Protein AF-A0A2H3KW88-F1 (afdb_monomer_lite)

Secondary structure (DSSP, 8-state):
--TT------SHHHHHHHH-S-SEEEEEEETTEEEEEEEEGGGTEEEEE-TTS-EEEEEEESS-GGGT--B-HHHHH-GGGT-TT--SSPP-SEEEETTEEEEGGG--SB-HHHHHHHTT--STTSBSPTT-TT--EEEEETTEEEEEEEEESTT--S--B-SS--SS-EEEEEEEEE-

Foldseek 3Di:
DDPDPDDDDFAPVVVCVVVNAFPDWDWDDDVVFTWIWGHNQAQFWIWIAGPVRTTFKIKAFAAAQLQADQDDPVCVVPVVVSPVRGRRHHHQAWDADRNFIDGSVPDDQQCLLVVCVRRVVAAPVWPNHSPDQQAWTWDDDPQKIKIFGWGWPVPDDDDGDRSDDDDTGTHRRMIMIGD

Sequence (179 aa):
MKEGEYETYGTIEEIVKKYGKFDEYTEDKQPLDVRTHYIWDKLGIEVYITPKKEINSFTLNMLHYSKIEQVTQKRLEDPGLVYDNTPTGEYKGLFTYNGHTVDFGKMDYDNWFKTIEGLKITGGSFDPPGDSKEWSRLIYEKNLTVEMQRYSNELRSEKGYTVEELGVVNTVKMIQISN

Organism: NCBI:txid55197

pLDDT: mean 77.43, std 14.82, range [33.06, 96.25]

Structure (mmCIF, N/CA/C/O backbone):
data_AF-A0A2H3KW88-F1
#
_entry.id   AF-A0A2H3KW88-F1
#
loop_
_atom_site.group_PDB
_atom_site.id
_atom_site.type_symbol
_atom_site.label_atom_id
_atom_site.label_alt_id
_atom_site.label_comp_id
_atom_site.label_asym_id
_atom_site.label_entity_id
_atom_site.label_seq_id
_atom_site.pdbx_PDB_ins_code
_atom_site.Cartn_x
_atom_site.Cartn_y
_atom_site.Cartn_z
_atom_site.occupancy
_atom_site.B_iso_or_equiv
_atom_site.auth_seq_id
_atom_site.auth_comp_id
_atom_site.auth_asym_id
_atom_site.auth_atom_id
_atom_site.pdbx_PDB_model_num
ATOM 1 N N . MET A 1 1 ? -21.556 -17.989 -9.498 1.00 41.44 1 MET A N 1
ATOM 2 C CA . MET A 1 1 ? -21.207 -16.845 -8.630 1.00 41.44 1 MET A CA 1
ATOM 3 C C . MET A 1 1 ? -21.498 -15.582 -9.423 1.00 41.44 1 MET A C 1
ATOM 5 O O . MET A 1 1 ? -21.175 -15.577 -10.603 1.00 41.44 1 MET A O 1
ATOM 9 N N . LYS A 1 2 ? -22.208 -14.604 -8.848 1.00 33.44 2 LYS A N 1
ATOM 10 C CA . LYS A 1 2 ? -22.462 -13.305 -9.497 1.00 33.44 2 LYS A CA 1
ATOM 11 C C . LYS A 1 2 ? -21.220 -12.421 -9.338 1.00 33.44 2 LYS A C 1
ATOM 13 O O . LYS A 1 2 ? -20.527 -12.545 -8.334 1.00 33.44 2 LYS A O 1
ATOM 18 N N . GLU A 1 3 ? -20.937 -11.584 -10.331 1.00 33.06 3 GLU A N 1
ATOM 19 C CA . GLU A 1 3 ? -19.887 -10.562 -10.268 1.00 33.06 3 GLU A CA 1
ATOM 20 C C . GLU A 1 3 ? -20.070 -9.649 -9.043 1.00 33.06 3 GLU A C 1
ATOM 22 O O . GLU A 1 3 ? -21.164 -9.133 -8.817 1.00 33.06 3 GLU A O 1
ATOM 27 N N . GLY A 1 4 ? -18.982 -9.426 -8.297 1.00 41.31 4 GLY A N 1
ATOM 28 C CA . GLY A 1 4 ? -18.783 -8.194 -7.526 1.00 41.31 4 GLY A CA 1
ATOM 29 C C . GLY A 1 4 ? -19.238 -8.142 -6.064 1.00 41.31 4 GLY A C 1
ATOM 30 O O . GLY A 1 4 ? -19.465 -7.038 -5.576 1.00 41.31 4 GLY A O 1
ATOM 31 N N . GLU A 1 5 ? -19.352 -9.254 -5.331 1.00 36.50 5 GLU A N 1
ATOM 32 C CA . GLU A 1 5 ? -19.382 -9.164 -3.858 1.00 36.50 5 GLU A CA 1
ATOM 33 C C . GLU A 1 5 ? -17.958 -8.900 -3.343 1.00 36.50 5 GLU A C 1
ATOM 35 O O . GLU A 1 5 ? -17.150 -9.814 -3.188 1.00 36.50 5 GLU A O 1
ATOM 40 N N . TYR A 1 6 ? -17.629 -7.624 -3.145 1.00 48.22 6 TYR A N 1
ATOM 41 C CA . TYR A 1 6 ? -16.398 -7.208 -2.477 1.00 48.22 6 TYR A CA 1
ATOM 42 C C . TYR A 1 6 ? -16.593 -7.314 -0.962 1.00 48.22 6 TYR A C 1
ATOM 44 O O . TYR A 1 6 ? -17.571 -6.791 -0.428 1.00 48.22 6 TYR A O 1
ATOM 52 N N . GLU A 1 7 ? -15.668 -7.970 -0.259 1.00 52.91 7 GLU A N 1
ATOM 53 C CA . GLU A 1 7 ? -15.644 -7.928 1.206 1.00 52.91 7 GLU A CA 1
ATOM 54 C C . GLU A 1 7 ? -15.225 -6.522 1.651 1.00 52.91 7 GLU A C 1
ATOM 56 O O . GLU A 1 7 ? -14.058 -6.147 1.553 1.00 52.91 7 GLU A O 1
ATOM 61 N N . THR A 1 8 ? -16.186 -5.732 2.118 1.00 53.25 8 THR A N 1
ATOM 62 C CA . THR A 1 8 ? -15.935 -4.446 2.770 1.00 53.25 8 THR A CA 1
ATOM 63 C C . THR A 1 8 ? -15.749 -4.672 4.266 1.00 53.25 8 THR A C 1
ATOM 65 O O . THR A 1 8 ? -16.628 -5.264 4.891 1.00 53.25 8 THR A O 1
ATOM 68 N N . TYR A 1 9 ? -14.648 -4.182 4.840 1.00 64.94 9 TYR A N 1
ATOM 69 C CA . TYR A 1 9 ? -14.456 -4.151 6.294 1.00 64.94 9 TYR A CA 1
ATOM 70 C C . TYR A 1 9 ? -14.921 -2.808 6.839 1.00 64.94 9 TYR A C 1
ATOM 72 O O . TYR A 1 9 ? -14.432 -1.764 6.413 1.00 64.94 9 TYR A O 1
ATOM 80 N N . GLY A 1 10 ? -15.866 -2.841 7.770 1.00 69.25 10 GLY A N 1
ATOM 81 C CA . GLY A 1 10 ? -16.353 -1.668 8.486 1.00 69.25 10 GLY A CA 1
ATOM 82 C C . GLY A 1 10 ? -15.676 -1.468 9.840 1.00 69.25 10 GLY A C 1
ATOM 83 O O . GLY A 1 10 ? -15.665 -0.345 10.343 1.00 69.25 10 GLY A O 1
ATOM 84 N N . THR A 1 11 ? -15.107 -2.523 10.439 1.00 79.69 11 THR A N 1
ATOM 85 C CA . THR A 1 11 ? -14.523 -2.452 11.790 1.00 79.69 11 THR A CA 1
ATOM 86 C C . THR A 1 11 ? -13.221 -3.243 11.942 1.00 79.69 11 THR A C 1
ATOM 88 O O . THR A 1 11 ? -12.906 -4.143 11.160 1.00 79.69 11 THR A O 1
ATOM 91 N N . ILE A 1 12 ? -12.455 -2.932 12.994 1.00 81.19 12 ILE A N 1
ATOM 92 C CA . ILE A 1 12 ? -11.200 -3.629 13.314 1.00 81.19 12 ILE A CA 1
ATOM 93 C C . ILE A 1 12 ? -11.417 -5.101 13.671 1.00 81.19 12 ILE A C 1
ATOM 95 O O . ILE A 1 12 ? -10.575 -5.942 13.365 1.00 81.19 12 ILE A O 1
ATOM 99 N N . GLU A 1 13 ? -12.551 -5.443 14.284 1.00 82.62 13 GLU A N 1
ATOM 100 C CA . GLU A 1 13 ? -12.883 -6.818 14.655 1.00 82.62 13 GLU A CA 1
ATOM 101 C C . GLU A 1 13 ? -13.000 -7.723 13.423 1.00 82.62 13 GLU A C 1
ATOM 103 O O . GLU A 1 13 ? -12.576 -8.881 13.461 1.00 82.62 13 GLU A O 1
ATOM 108 N N . GLU A 1 14 ? -13.531 -7.201 12.316 1.00 81.56 14 GLU A N 1
ATOM 109 C CA . GLU A 1 14 ? -13.634 -7.937 11.054 1.00 81.56 14 GLU A CA 1
ATOM 110 C C . GLU A 1 14 ? -12.251 -8.183 10.435 1.00 81.56 14 GLU A C 1
ATOM 112 O O . GLU A 1 14 ? -11.970 -9.288 9.961 1.00 81.56 14 GLU A O 1
ATOM 117 N N . ILE A 1 15 ? -11.356 -7.194 10.521 1.00 79.31 15 ILE A N 1
ATOM 118 C CA . ILE A 1 15 ? -9.967 -7.306 10.056 1.00 79.31 15 ILE A CA 1
ATOM 119 C C . ILE A 1 15 ? -9.199 -8.323 10.908 1.00 79.31 15 ILE A C 1
ATOM 121 O O . ILE A 1 15 ? -8.563 -9.221 10.359 1.00 79.31 15 ILE A O 1
ATOM 125 N N . VAL A 1 16 ? -9.319 -8.261 12.239 1.00 82.06 16 VAL A N 1
ATOM 126 C CA . VAL A 1 16 ? -8.691 -9.226 13.160 1.00 82.06 16 VAL A CA 1
ATOM 127 C C . VAL A 1 16 ? -9.206 -10.645 12.920 1.00 82.06 16 VAL A C 1
ATOM 129 O O . VAL A 1 16 ? -8.440 -11.607 12.986 1.00 82.06 16 VAL A O 1
ATOM 132 N N . LYS A 1 17 ? -10.493 -10.809 12.600 1.00 83.06 17 LYS A N 1
ATOM 133 C CA . LYS A 1 17 ? -11.057 -12.117 12.247 1.00 83.06 17 LYS A CA 1
ATOM 134 C C . LYS A 1 17 ? -10.429 -12.690 10.970 1.00 83.06 17 LYS A C 1
ATOM 136 O O . LYS A 1 17 ? -10.253 -13.904 10.893 1.00 83.06 17 LYS A O 1
ATOM 141 N N . LYS A 1 18 ? -10.103 -11.845 9.985 1.00 82.06 18 LYS A N 1
ATOM 142 C CA . LYS A 1 18 ? -9.512 -12.264 8.705 1.00 82.06 18 LYS A CA 1
ATOM 143 C C . LYS A 1 18 ? -8.003 -12.489 8.780 1.00 82.06 18 LYS A C 1
ATOM 145 O O . LYS A 1 18 ? -7.524 -13.516 8.308 1.00 82.06 18 LYS A O 1
ATOM 150 N N . TYR A 1 19 ? -7.265 -11.538 9.345 1.00 80.19 19 TYR A N 1
ATOM 151 C CA . TYR A 1 19 ? -5.798 -11.518 9.325 1.00 80.19 19 TYR A CA 1
ATOM 152 C C . TYR A 1 19 ? -5.158 -12.002 10.631 1.00 80.19 19 TYR A C 1
ATOM 154 O O . TYR A 1 19 ? -3.941 -12.138 10.712 1.00 80.19 19 TYR A O 1
ATOM 162 N N . GLY A 1 20 ? -5.964 -12.310 11.648 1.00 83.12 20 GLY A N 1
ATOM 163 C CA . GLY A 1 20 ? -5.481 -12.647 12.982 1.00 83.12 20 GLY A CA 1
ATOM 164 C C . GLY A 1 20 ? -5.166 -11.401 13.809 1.00 83.12 20 GLY A C 1
ATOM 165 O O . GLY A 1 20 ? -5.490 -10.275 13.434 1.00 83.12 20 GLY A O 1
ATOM 166 N N . LYS A 1 21 ? -4.541 -11.598 14.973 1.00 84.12 21 LYS A N 1
ATOM 167 C CA . LYS A 1 21 ? -4.130 -10.482 15.837 1.00 84.12 21 LYS A CA 1
ATOM 168 C C . LYS A 1 21 ? -3.010 -9.678 15.169 1.00 84.12 21 LYS A C 1
ATOM 170 O O . LYS A 1 21 ? -2.132 -10.275 14.558 1.00 84.12 21 LYS A O 1
ATOM 175 N N . PHE A 1 22 ? -3.077 -8.357 15.305 1.00 83.31 22 PHE A N 1
ATOM 176 C CA . PHE A 1 22 ? -2.028 -7.429 14.882 1.00 83.31 22 PHE A CA 1
ATOM 177 C C . PHE A 1 22 ? -0.756 -7.623 15.724 1.00 83.31 22 PHE A C 1
ATOM 179 O O . PHE A 1 22 ? -0.831 -8.090 16.866 1.00 83.31 22 PHE A O 1
ATOM 186 N 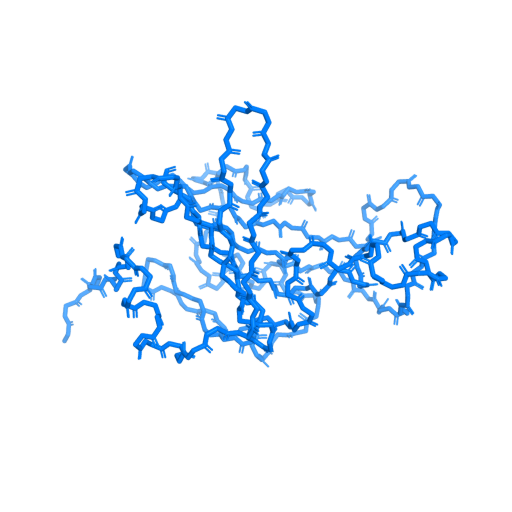N . ASP A 1 23 ? 0.393 -7.276 15.149 1.00 82.75 23 ASP A N 1
ATOM 187 C CA . ASP A 1 23 ? 1.712 -7.392 15.779 1.00 82.75 23 ASP A CA 1
ATOM 188 C C . ASP A 1 23 ? 2.024 -6.163 16.648 1.00 82.75 23 ASP A C 1
ATOM 190 O O . ASP A 1 23 ? 2.595 -6.298 17.731 1.00 82.75 23 ASP A O 1
ATOM 194 N N . GLU A 1 24 ? 1.595 -4.978 16.203 1.00 81.31 24 GLU A N 1
ATOM 195 C CA . GLU A 1 24 ? 1.856 -3.705 16.874 1.00 81.31 24 GLU A CA 1
ATOM 196 C C . GLU A 1 24 ? 0.617 -2.795 16.901 1.00 81.31 24 GLU A C 1
ATOM 198 O O . GLU A 1 24 ? -0.271 -2.864 16.043 1.00 81.31 24 GLU A O 1
ATOM 203 N N . TYR A 1 25 ? 0.561 -1.965 17.944 1.00 81.56 25 TYR A N 1
ATOM 204 C CA . TYR A 1 25 ? -0.459 -0.955 18.184 1.00 81.56 25 TYR A CA 1
ATOM 205 C C . TYR A 1 25 ? 0.208 0.360 18.569 1.00 81.56 25 TYR A C 1
ATOM 207 O O . TYR A 1 25 ? 0.919 0.404 19.579 1.00 81.56 25 TYR A O 1
ATOM 215 N N . THR A 1 26 ? -0.106 1.423 17.832 1.00 78.62 26 THR A N 1
ATOM 216 C CA . THR A 1 26 ? 0.425 2.760 18.112 1.00 78.62 26 THR A CA 1
ATOM 217 C C . THR A 1 26 ? -0.694 3.787 18.208 1.00 78.62 26 THR A C 1
ATOM 219 O O . THR A 1 26 ? -1.616 3.819 17.391 1.00 78.62 26 THR A O 1
ATOM 222 N N . GLU A 1 27 ? -0.608 4.645 19.225 1.00 78.00 27 GLU A N 1
ATOM 223 C CA . GLU A 1 27 ? -1.422 5.853 19.354 1.00 78.00 27 GLU A CA 1
ATOM 224 C C . GLU A 1 27 ? -0.535 7.081 19.168 1.00 78.00 27 GLU A C 1
ATOM 226 O O . GLU A 1 27 ? 0.277 7.396 20.041 1.00 78.00 27 GLU A O 1
ATOM 231 N N . ASP A 1 28 ? -0.735 7.808 18.073 1.00 71.81 28 ASP A N 1
ATOM 232 C CA . ASP A 1 28 ? -0.128 9.119 17.879 1.00 71.81 28 ASP A CA 1
ATOM 233 C C . ASP A 1 28 ? -1.094 10.206 18.367 1.00 71.81 28 ASP A C 1
ATOM 235 O O . ASP A 1 28 ? -2.186 10.409 17.825 1.00 71.81 28 ASP A O 1
ATOM 239 N N . LYS A 1 29 ? -0.702 10.892 19.444 1.00 72.88 29 LYS A N 1
ATOM 240 C CA . LYS A 1 29 ? -1.475 11.983 20.041 1.00 72.88 29 LYS A CA 1
ATOM 241 C C . LYS A 1 29 ? -1.003 13.301 19.453 1.00 72.88 29 LYS A C 1
ATOM 243 O O . LYS A 1 29 ? -0.096 13.946 19.976 1.00 72.88 29 LYS A O 1
ATOM 248 N N . GLN A 1 30 ? -1.678 13.723 18.395 1.00 65.75 30 GLN A N 1
ATOM 249 C CA . GLN A 1 30 ? -1.521 15.046 17.815 1.00 65.75 30 GLN A CA 1
ATOM 250 C C . GLN A 1 30 ? -2.385 16.064 18.585 1.00 65.75 30 GLN A C 1
ATOM 252 O O . GLN A 1 30 ? -3.405 15.700 19.173 1.00 65.75 30 GLN A O 1
ATOM 257 N N . PRO A 1 31 ? -2.045 17.368 18.581 1.00 68.69 31 PRO A N 1
ATOM 258 C CA . PRO A 1 31 ? -2.786 18.383 19.342 1.00 68.69 31 PRO A CA 1
ATOM 259 C C . PRO A 1 31 ? -4.295 18.460 19.052 1.00 68.69 31 PRO A C 1
ATOM 261 O O . PRO A 1 31 ? -5.048 18.976 19.875 1.00 68.69 31 PRO A O 1
ATOM 264 N N . LEU A 1 32 ? -4.733 17.978 17.885 1.00 69.88 32 LEU A N 1
ATOM 265 C CA . LEU A 1 32 ? -6.122 18.030 17.421 1.00 69.88 32 LEU A CA 1
ATOM 266 C C . LEU A 1 32 ? -6.708 16.651 17.096 1.00 69.88 32 LEU A C 1
ATOM 268 O O . LEU A 1 32 ? -7.862 16.577 16.678 1.00 69.88 32 LEU A O 1
ATOM 272 N N . ASP A 1 33 ? -5.928 15.579 17.237 1.00 65.50 33 ASP A N 1
ATOM 273 C CA . ASP A 1 33 ? -6.318 14.261 16.746 1.00 65.50 33 ASP A CA 1
ATOM 274 C C . ASP A 1 33 ? -5.597 13.149 17.511 1.00 65.50 33 ASP A C 1
ATOM 276 O O . ASP A 1 33 ? -4.447 13.300 17.919 1.00 65.50 33 ASP A O 1
ATOM 280 N N . VAL A 1 34 ? -6.275 12.022 17.694 1.00 72.56 34 VAL A N 1
ATOM 281 C CA . VAL A 1 34 ? -5.646 10.798 18.190 1.00 72.56 34 VAL A CA 1
ATOM 282 C C . VAL A 1 34 ? -5.717 9.799 17.060 1.00 72.56 34 VAL A C 1
ATOM 284 O O . VAL A 1 34 ? -6.806 9.379 16.667 1.00 72.56 34 VAL A O 1
ATOM 287 N N . ARG A 1 35 ? -4.553 9.433 16.532 1.00 75.62 35 ARG A N 1
ATOM 288 C CA . ARG A 1 35 ? -4.464 8.473 15.444 1.00 75.62 35 ARG A CA 1
ATOM 289 C C . ARG A 1 35 ? -4.120 7.111 15.996 1.00 75.62 35 ARG A C 1
ATOM 291 O O . ARG A 1 35 ? -3.107 6.958 16.673 1.00 75.62 35 ARG A O 1
ATOM 298 N N . THR A 1 36 ? -4.980 6.138 15.727 1.00 84.25 36 THR A N 1
ATOM 299 C CA . THR A 1 36 ? -4.784 4.764 16.179 1.00 84.25 36 THR A CA 1
ATOM 300 C C . THR A 1 36 ? -4.404 3.893 14.994 1.00 84.25 36 THR A C 1
ATOM 302 O O . THR A 1 36 ? -5.187 3.761 14.053 1.00 84.25 36 THR A O 1
ATOM 305 N N . HIS A 1 37 ? -3.222 3.288 15.060 1.00 84.88 37 HIS A N 1
ATOM 306 C CA . HIS A 1 37 ? -2.672 2.429 14.018 1.00 84.88 37 HIS A CA 1
ATOM 307 C C . HIS A 1 37 ? -2.619 0.980 14.505 1.00 84.88 37 HIS A C 1
ATOM 309 O O . HIS A 1 37 ? -2.128 0.695 15.599 1.00 84.88 37 HIS A O 1
ATOM 315 N N . TYR A 1 38 ? -3.121 0.065 13.678 1.00 86.69 38 TYR A N 1
ATOM 316 C CA . TYR A 1 38 ? -3.003 -1.380 13.863 1.00 86.69 38 TYR A CA 1
ATOM 317 C C . TYR A 1 38 ? -2.117 -1.944 12.760 1.00 86.69 38 TYR A C 1
ATOM 319 O O . TYR A 1 38 ? -2.440 -1.808 11.578 1.00 86.69 38 TYR A O 1
ATOM 327 N N . ILE A 1 39 ? -1.013 -2.577 13.145 1.00 86.81 39 ILE A N 1
ATOM 328 C CA . ILE A 1 39 ? 0.033 -3.004 12.216 1.00 86.81 39 ILE A CA 1
ATOM 329 C C . ILE A 1 39 ? 0.136 -4.531 12.241 1.00 86.81 39 ILE A C 1
ATOM 331 O O . ILE A 1 39 ? 0.403 -5.138 13.280 1.00 86.81 39 ILE A O 1
ATOM 335 N N . TRP A 1 40 ? -0.064 -5.158 11.083 1.00 89.25 40 TRP A N 1
ATOM 336 C CA . TRP A 1 40 ? 0.346 -6.540 10.833 1.00 89.25 40 TRP A CA 1
ATOM 337 C C . TRP A 1 40 ? 1.676 -6.489 10.109 1.00 89.25 40 TRP A C 1
ATOM 339 O O . TRP A 1 40 ? 1.756 -6.467 8.875 1.00 89.25 40 TRP A O 1
ATOM 349 N N . ASP A 1 41 ? 2.713 -6.443 10.926 1.00 83.50 41 ASP A N 1
ATOM 350 C CA . ASP A 1 41 ? 4.075 -6.124 10.553 1.00 83.50 41 ASP A CA 1
ATOM 351 C C . ASP A 1 41 ? 4.570 -7.058 9.443 1.00 83.50 41 ASP A C 1
ATOM 353 O O . ASP A 1 41 ? 4.907 -6.633 8.337 1.00 83.50 41 ASP A O 1
ATOM 357 N N . LYS A 1 42 ? 4.451 -8.370 9.671 1.00 86.06 42 LYS A N 1
ATOM 358 C CA . LYS A 1 42 ? 4.888 -9.401 8.714 1.00 86.06 42 LYS A CA 1
ATOM 359 C C . LYS A 1 42 ? 4.023 -9.495 7.462 1.00 86.06 42 LYS A C 1
ATOM 361 O O . LYS A 1 42 ? 4.465 -10.076 6.473 1.00 86.06 42 LYS A O 1
ATOM 366 N N . LEU A 1 43 ? 2.790 -8.992 7.512 1.00 88.44 43 LEU A N 1
ATOM 367 C CA . LEU A 1 43 ? 1.883 -8.993 6.365 1.00 88.44 43 LEU A CA 1
ATOM 368 C C . LEU A 1 43 ? 2.036 -7.734 5.507 1.00 88.44 43 LEU A C 1
ATOM 370 O O . LEU A 1 43 ? 1.455 -7.686 4.423 1.00 88.44 43 LEU A O 1
ATOM 374 N N . GLY A 1 44 ? 2.782 -6.727 5.972 1.00 89.06 44 GLY A N 1
ATOM 375 C CA . GLY A 1 44 ? 2.882 -5.441 5.291 1.00 89.06 44 GLY A CA 1
ATOM 376 C C . GLY A 1 44 ? 1.572 -4.650 5.317 1.00 89.06 44 GLY A C 1
ATOM 377 O O . GLY A 1 44 ? 1.301 -3.909 4.373 1.00 89.06 44 GLY A O 1
ATOM 378 N N . ILE A 1 45 ? 0.731 -4.839 6.342 1.00 90.94 45 ILE A N 1
ATOM 379 C CA . ILE A 1 45 ? -0.599 -4.215 6.436 1.00 90.94 45 ILE A CA 1
ATOM 380 C C . ILE A 1 45 ? -0.631 -3.233 7.602 1.00 90.94 45 ILE A C 1
ATOM 382 O O . ILE A 1 45 ? -0.219 -3.561 8.713 1.00 90.94 45 ILE A O 1
ATOM 386 N N . GLU A 1 46 ? -1.193 -2.060 7.353 1.00 90.38 46 GLU A N 1
ATOM 387 C CA . GLU A 1 46 ? -1.470 -1.037 8.356 1.00 90.38 46 GLU A CA 1
ATOM 388 C C . GLU A 1 46 ? -2.932 -0.591 8.230 1.00 90.38 46 GLU A C 1
ATOM 390 O O . GLU A 1 46 ? -3.460 -0.438 7.127 1.00 90.38 46 GLU A O 1
ATOM 395 N N . VAL A 1 47 ? -3.597 -0.389 9.365 1.00 89.50 47 VAL A N 1
ATOM 396 C CA . VAL A 1 47 ? -4.965 0.130 9.431 1.00 89.50 47 VAL A CA 1
ATOM 397 C C . VAL A 1 47 ? -5.001 1.329 10.361 1.00 89.50 47 VAL A C 1
ATOM 399 O O . VAL A 1 47 ? -4.684 1.200 11.544 1.00 89.50 47 VAL A O 1
ATOM 402 N N . TYR A 1 48 ? -5.447 2.468 9.839 1.00 87.38 48 TYR A N 1
ATOM 403 C CA . TYR A 1 48 ? -5.661 3.685 10.611 1.00 87.38 48 TYR A CA 1
ATOM 404 C C . TYR A 1 48 ? -7.143 3.834 10.963 1.00 87.38 48 TYR A C 1
ATOM 406 O O . TYR A 1 48 ? -8.029 3.795 10.103 1.00 87.38 48 TYR A O 1
ATOM 414 N N . ILE A 1 49 ? -7.407 4.023 12.254 1.00 85.50 49 ILE A N 1
ATOM 415 C CA . ILE A 1 49 ? -8.741 4.205 12.817 1.00 85.50 49 ILE A CA 1
ATOM 416 C C . ILE A 1 49 ? -8.861 5.599 13.427 1.00 85.50 49 ILE A C 1
ATOM 418 O O . ILE A 1 49 ? -7.988 6.058 14.166 1.00 85.50 49 ILE A O 1
ATOM 422 N N . THR A 1 50 ? -9.976 6.266 13.128 1.00 82.31 50 THR A N 1
ATOM 423 C CA . THR A 1 50 ? -10.303 7.583 13.686 1.00 82.31 50 THR A CA 1
ATOM 424 C C . THR A 1 50 ? -10.683 7.494 15.172 1.00 82.31 50 THR A C 1
ATOM 426 O O . THR A 1 50 ? -11.105 6.435 15.648 1.00 82.31 50 THR A O 1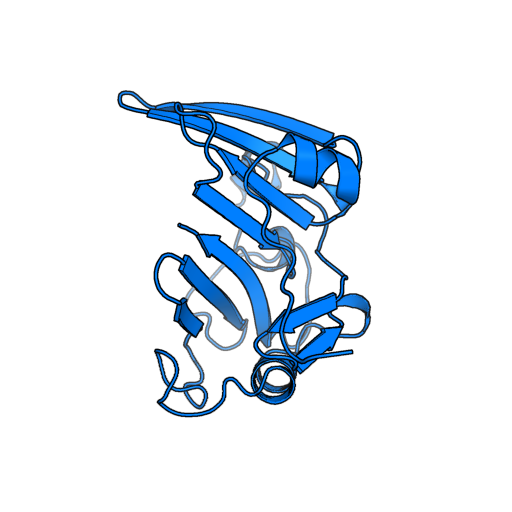
ATOM 429 N N . PRO A 1 51 ? -10.708 8.621 15.911 1.00 78.25 51 PRO A N 1
ATOM 430 C CA . PRO A 1 51 ? -11.242 8.659 17.278 1.00 78.25 51 PRO A CA 1
ATOM 431 C C . PRO A 1 51 ? -12.684 8.137 17.427 1.00 78.25 51 PRO A C 1
ATOM 433 O O . PRO A 1 51 ? -13.096 7.751 18.521 1.00 78.25 51 PRO A O 1
ATOM 436 N N . LYS A 1 52 ? -13.466 8.102 16.336 1.00 80.94 52 LYS A N 1
ATOM 437 C CA . LYS A 1 52 ? -14.830 7.547 16.305 1.00 80.94 52 LYS A CA 1
ATOM 438 C C . LYS A 1 52 ? -14.871 6.023 16.159 1.00 80.94 52 LYS A C 1
ATOM 440 O O . LYS A 1 52 ? -15.959 5.460 16.120 1.00 80.94 52 LYS A O 1
ATOM 445 N N . LYS A 1 53 ? -13.710 5.359 16.131 1.00 80.25 53 LYS A N 1
ATOM 446 C CA . LYS A 1 53 ? -13.546 3.914 15.902 1.00 80.25 53 LYS A CA 1
ATOM 447 C C . LYS A 1 53 ? -13.957 3.450 14.501 1.00 80.25 53 LYS A C 1
ATOM 449 O O . LYS A 1 53 ? -14.289 2.286 14.305 1.00 80.25 53 LYS A O 1
ATOM 454 N N . GLU A 1 54 ? -13.913 4.356 13.533 1.00 83.62 54 GLU A N 1
ATOM 455 C CA . GLU A 1 54 ? -14.173 4.069 12.120 1.00 83.62 54 GLU A CA 1
ATOM 456 C C . GLU A 1 54 ? -12.844 3.897 11.383 1.00 83.62 54 GLU A C 1
ATOM 458 O O . GLU A 1 54 ? -11.904 4.659 11.637 1.00 83.62 54 GLU A O 1
ATOM 463 N N . ILE A 1 55 ? -12.766 2.928 10.465 1.00 85.00 55 ILE A N 1
ATOM 464 C CA . ILE A 1 55 ? -11.598 2.766 9.591 1.00 85.00 55 ILE A CA 1
ATOM 465 C C . ILE A 1 55 ? -11.504 3.999 8.690 1.00 85.00 55 ILE A C 1
ATOM 467 O O . ILE A 1 55 ? -12.397 4.262 7.881 1.00 85.00 55 ILE A O 1
ATOM 471 N N . ASN A 1 56 ? -10.418 4.752 8.843 1.00 86.38 56 ASN A N 1
ATOM 472 C CA . ASN A 1 56 ? -10.098 5.863 7.960 1.00 86.38 56 ASN A CA 1
ATOM 473 C C . ASN A 1 56 ? -9.377 5.356 6.717 1.00 86.38 56 ASN A C 1
ATOM 475 O O . ASN A 1 56 ? -9.792 5.672 5.606 1.00 86.38 56 ASN A O 1
ATOM 479 N N . SER A 1 57 ? -8.333 4.548 6.918 1.00 87.88 57 SER A N 1
ATOM 480 C CA . SER A 1 57 ? -7.569 3.973 5.824 1.00 87.88 57 SER A CA 1
ATOM 481 C C . SER A 1 57 ? -7.061 2.566 6.118 1.00 87.88 57 SER A C 1
ATOM 483 O O . SER A 1 57 ? -6.851 2.159 7.263 1.00 87.88 57 SER A O 1
ATOM 485 N N . PHE A 1 58 ? -6.875 1.822 5.034 1.00 90.44 58 PHE A N 1
ATOM 486 C CA . PHE A 1 58 ? -6.277 0.501 4.990 1.00 90.44 58 PHE A CA 1
ATOM 487 C C . PHE A 1 58 ? -5.133 0.528 3.978 1.00 90.44 58 PHE A C 1
ATOM 489 O O . PHE A 1 58 ? -5.345 0.824 2.799 1.00 90.44 58 PHE A O 1
ATOM 496 N N . THR A 1 59 ? -3.927 0.212 4.433 1.00 91.38 59 THR A N 1
ATOM 497 C CA . THR A 1 59 ? -2.698 0.358 3.659 1.00 91.38 59 THR A CA 1
ATOM 498 C C . THR A 1 59 ? -2.021 -0.993 3.462 1.00 91.38 59 THR A C 1
ATOM 500 O O . THR A 1 59 ? -1.738 -1.715 4.418 1.00 91.38 59 THR A O 1
ATOM 503 N N . LEU A 1 60 ? -1.720 -1.314 2.205 1.00 93.38 60 LEU A N 1
ATOM 504 C CA . LEU A 1 60 ? -0.894 -2.445 1.791 1.00 93.38 60 LEU A CA 1
ATOM 505 C C . LEU A 1 60 ? 0.477 -1.931 1.351 1.00 93.38 60 LEU A C 1
ATOM 507 O O . LEU A 1 60 ? 0.558 -1.149 0.404 1.00 93.38 60 LEU A O 1
ATOM 511 N N . ASN A 1 61 ? 1.549 -2.378 2.000 1.00 90.81 61 ASN A N 1
ATOM 512 C CA . ASN A 1 61 ? 2.920 -1.942 1.730 1.00 90.81 61 ASN A CA 1
ATOM 513 C C . ASN A 1 61 ? 3.660 -2.992 0.893 1.00 90.81 61 ASN A C 1
ATOM 515 O O . ASN A 1 61 ? 4.175 -3.963 1.433 1.00 90.81 61 ASN A O 1
ATOM 519 N N . MET A 1 62 ? 3.717 -2.832 -0.430 1.00 91.38 62 MET A N 1
ATOM 520 C CA . MET A 1 62 ? 4.330 -3.819 -1.341 1.00 91.38 62 MET A CA 1
ATOM 521 C C . MET A 1 62 ? 5.848 -3.682 -1.451 1.00 91.38 62 MET A C 1
ATOM 523 O O . MET A 1 62 ? 6.528 -4.658 -1.779 1.00 91.38 62 MET A O 1
ATOM 527 N N . LEU A 1 63 ? 6.374 -2.484 -1.203 1.00 86.31 63 LEU A N 1
ATOM 528 C CA . LEU A 1 63 ? 7.804 -2.217 -1.194 1.00 86.31 63 LEU A CA 1
ATOM 529 C C . LEU A 1 63 ? 8.202 -1.671 0.174 1.00 86.31 63 LEU A C 1
ATOM 531 O O . LEU A 1 63 ? 7.690 -0.641 0.612 1.00 86.31 63 LEU A O 1
ATOM 535 N N . HIS A 1 64 ? 9.126 -2.367 0.831 1.00 79.19 64 HIS A N 1
ATOM 536 C CA . HIS A 1 64 ? 9.572 -1.988 2.161 1.00 79.19 64 HIS A CA 1
ATOM 537 C C . HIS A 1 64 ? 10.292 -0.635 2.143 1.00 79.19 64 HIS A C 1
ATOM 539 O O . HIS A 1 64 ? 11.051 -0.324 1.225 1.00 79.19 64 HIS A O 1
ATOM 545 N N . TYR A 1 65 ? 10.108 0.165 3.188 1.00 67.94 65 TYR A N 1
ATOM 546 C CA . TYR A 1 65 ? 10.623 1.530 3.234 1.00 67.94 65 TYR A CA 1
ATOM 547 C C . TYR A 1 65 ? 12.156 1.620 3.141 1.00 67.94 65 TYR A C 1
ATOM 549 O O . TYR A 1 65 ? 12.681 2.509 2.466 1.00 67.94 65 TYR A O 1
ATOM 557 N N . SER A 1 66 ? 12.885 0.652 3.718 1.00 65.19 66 SER A N 1
ATOM 558 C CA . SER A 1 66 ? 14.360 0.594 3.630 1.00 65.19 66 SER A CA 1
ATOM 559 C C . SER A 1 66 ? 14.886 0.481 2.192 1.00 65.19 66 SER A C 1
ATOM 561 O O . SER A 1 66 ? 16.037 0.815 1.920 1.00 65.19 66 SER A O 1
ATOM 563 N N . LYS A 1 67 ? 14.038 0.033 1.262 1.00 70.06 67 LYS A N 1
ATOM 564 C CA . LYS A 1 67 ? 14.350 -0.144 -0.162 1.00 70.06 67 LYS A CA 1
ATOM 565 C C . LYS A 1 67 ? 14.071 1.107 -0.997 1.00 70.06 67 LYS A C 1
ATOM 567 O O . LYS A 1 67 ? 14.504 1.207 -2.146 1.00 70.06 67 LYS A O 1
ATOM 572 N N . ILE A 1 68 ? 13.329 2.052 -0.425 1.00 63.62 68 ILE A N 1
ATOM 573 C CA . ILE A 1 68 ? 12.775 3.231 -1.096 1.00 63.62 68 ILE A CA 1
ATOM 574 C C . ILE A 1 68 ? 13.556 4.476 -0.720 1.00 63.62 68 ILE A C 1
ATOM 576 O O . ILE A 1 68 ? 13.901 5.280 -1.591 1.00 63.62 68 ILE A O 1
ATOM 580 N N . GLU A 1 69 ? 13.786 4.674 0.575 1.00 57.28 69 GLU A N 1
ATOM 581 C CA . GLU A 1 69 ? 14.297 5.946 1.048 1.00 57.28 69 GLU A CA 1
ATOM 582 C C . GLU A 1 69 ? 15.812 6.045 0.999 1.00 57.28 69 GLU A C 1
ATOM 584 O O . GLU A 1 69 ? 16.552 5.156 1.421 1.00 57.28 69 GLU A O 1
ATOM 589 N N . GLN A 1 70 ? 16.249 7.222 0.558 1.00 56.00 70 GLN A N 1
ATOM 590 C CA . GLN A 1 70 ? 17.535 7.760 0.947 1.00 56.00 70 GLN A CA 1
ATOM 591 C C . GLN A 1 70 ? 17.460 8.125 2.427 1.00 56.00 70 GLN A C 1
ATOM 593 O O . GLN A 1 70 ? 16.999 9.200 2.805 1.00 56.00 70 GLN A O 1
ATOM 598 N N . VAL A 1 71 ? 17.879 7.201 3.280 1.00 55.69 71 VAL A N 1
ATOM 599 C CA . VAL A 1 71 ? 17.975 7.455 4.715 1.00 55.69 71 VAL A CA 1
ATOM 600 C C . VAL A 1 71 ? 19.164 8.379 4.984 1.00 55.69 71 VAL A C 1
ATOM 602 O O . VAL A 1 71 ? 20.238 8.248 4.392 1.00 55.69 71 VAL A O 1
ATOM 605 N N . THR A 1 72 ? 18.983 9.354 5.877 1.00 57.34 72 THR A N 1
ATOM 606 C CA . THR A 1 72 ? 20.122 10.137 6.375 1.00 57.34 72 THR A CA 1
ATOM 607 C C . THR A 1 72 ? 21.083 9.204 7.119 1.00 57.34 72 THR A C 1
ATOM 609 O O . THR A 1 72 ? 20.648 8.209 7.696 1.00 57.34 72 THR A O 1
ATOM 612 N N . GLN A 1 73 ? 22.378 9.534 7.178 1.00 57.75 73 GLN A N 1
ATOM 613 C CA . GLN A 1 73 ? 23.357 8.764 7.966 1.00 57.75 73 GLN A CA 1
ATOM 614 C C . GLN A 1 73 ? 22.871 8.524 9.411 1.00 57.75 73 GLN A C 1
ATOM 616 O O . GLN A 1 73 ? 23.001 7.433 9.950 1.00 57.75 73 GLN A O 1
ATOM 621 N N . LYS A 1 74 ? 22.189 9.517 9.994 1.00 60.06 74 LYS A N 1
ATOM 622 C CA . LYS A 1 74 ? 21.567 9.432 11.320 1.00 60.06 74 LYS A CA 1
ATOM 623 C C . LYS A 1 74 ? 20.449 8.378 11.411 1.00 60.06 74 LYS A C 1
ATOM 625 O O . LYS A 1 74 ? 20.323 7.728 12.437 1.00 60.06 74 LYS A O 1
ATOM 630 N N . ARG A 1 75 ? 19.636 8.212 10.360 1.00 60.16 75 ARG A N 1
ATOM 631 C CA . ARG A 1 75 ? 18.578 7.185 10.273 1.00 60.16 75 ARG A CA 1
ATOM 632 C C . ARG A 1 75 ? 19.147 5.774 10.061 1.00 60.16 75 ARG A C 1
ATOM 634 O O . ARG A 1 75 ? 18.539 4.814 10.507 1.00 60.16 75 ARG A O 1
ATOM 641 N N . LEU A 1 76 ? 20.314 5.643 9.422 1.00 61.12 76 LEU A N 1
ATOM 642 C CA . LEU A 1 76 ? 21.038 4.363 9.345 1.00 61.12 76 LEU A CA 1
ATOM 643 C C . LEU A 1 76 ? 21.565 3.913 10.714 1.00 61.12 76 LEU A C 1
ATOM 645 O O . LEU A 1 76 ? 21.595 2.722 11.004 1.00 61.12 76 LEU A O 1
ATOM 649 N N . GLU A 1 77 ? 21.995 4.867 11.540 1.00 61.91 77 GLU A N 1
ATOM 650 C CA . GLU A 1 77 ? 22.597 4.617 12.855 1.00 61.91 77 GLU A CA 1
ATOM 651 C C . GLU A 1 77 ? 21.559 4.405 13.973 1.00 61.91 77 GLU A C 1
ATOM 653 O O . GLU A 1 77 ? 21.896 3.841 15.013 1.00 61.91 77 GLU A O 1
ATOM 658 N N . ASP A 1 78 ? 20.303 4.803 13.750 1.00 63.44 78 ASP A N 1
ATOM 659 C CA . ASP A 1 78 ? 19.171 4.576 14.653 1.00 63.44 78 ASP A CA 1
ATOM 660 C C . ASP A 1 78 ? 17.957 4.037 13.872 1.00 63.44 78 ASP A C 1
ATOM 662 O O . ASP A 1 78 ? 17.116 4.814 13.400 1.00 63.44 78 ASP A O 1
ATOM 666 N N . PRO A 1 79 ? 17.848 2.702 13.727 1.00 55.34 79 PRO A N 1
ATOM 667 C CA . PRO A 1 79 ? 16.762 2.078 12.985 1.00 55.34 79 PRO A CA 1
ATOM 668 C C . PRO A 1 79 ? 15.378 2.436 13.548 1.00 55.34 79 PRO A C 1
ATOM 670 O O . PRO A 1 79 ? 14.425 2.531 12.784 1.00 55.34 79 PRO A O 1
ATOM 673 N N . GLY A 1 80 ? 15.260 2.729 14.851 1.00 57.22 80 GLY A N 1
ATOM 674 C CA . GLY A 1 80 ? 13.997 3.136 15.478 1.00 57.22 80 GLY A CA 1
ATOM 675 C C . GLY A 1 80 ? 13.399 4.427 14.903 1.00 57.22 80 GLY A C 1
ATOM 676 O O . GLY A 1 80 ? 12.193 4.620 14.981 1.00 57.22 80 GLY A O 1
ATOM 677 N N . LEU A 1 81 ? 14.209 5.278 14.260 1.00 53.47 81 LEU A N 1
ATOM 678 C CA . LEU A 1 81 ? 13.760 6.497 13.571 1.00 53.47 81 LEU A CA 1
ATOM 679 C C . LEU A 1 81 ? 13.304 6.263 12.118 1.00 53.47 81 LEU A C 1
ATOM 681 O O . LEU A 1 81 ? 12.842 7.203 11.468 1.00 53.47 81 LEU A O 1
ATOM 685 N N . VAL A 1 82 ? 13.487 5.051 11.584 1.00 52.03 82 VAL A N 1
ATOM 686 C CA . VAL A 1 82 ? 13.051 4.641 10.235 1.00 52.03 82 VAL A CA 1
ATOM 687 C C . VAL A 1 82 ? 11.678 3.964 10.274 1.00 52.03 82 VAL A C 1
ATOM 689 O O . VAL A 1 82 ? 10.952 4.022 9.288 1.00 52.03 82 VAL A O 1
ATOM 692 N N . TYR A 1 83 ? 11.315 3.350 11.404 1.00 54.25 83 TYR A N 1
ATOM 693 C CA . TYR A 1 83 ? 10.174 2.432 11.523 1.00 54.25 83 TYR A CA 1
ATOM 694 C C . TYR A 1 83 ? 8.912 3.039 12.139 1.00 54.25 83 TYR A C 1
ATOM 696 O O . TYR A 1 83 ? 8.015 2.294 12.520 1.00 54.25 83 TYR A O 1
ATOM 704 N N . ASP A 1 84 ? 8.820 4.364 12.258 1.00 58.50 84 ASP A N 1
ATOM 705 C CA . ASP A 1 84 ? 7.684 4.993 12.933 1.00 58.50 84 ASP A CA 1
ATOM 706 C C . ASP A 1 84 ? 6.387 4.729 12.137 1.00 58.50 84 ASP A C 1
ATOM 708 O O . ASP A 1 84 ? 6.127 5.342 11.101 1.00 58.50 84 ASP A O 1
ATOM 712 N N . ASN A 1 85 ? 5.595 3.761 12.611 1.00 59.06 85 ASN A N 1
ATOM 713 C CA . ASN A 1 85 ? 4.278 3.357 12.102 1.00 59.06 85 ASN A CA 1
ATOM 714 C C . ASN A 1 85 ? 4.231 2.706 10.709 1.00 59.06 85 ASN A C 1
ATOM 716 O O . ASN A 1 85 ? 3.161 2.639 10.109 1.00 59.06 85 ASN A O 1
ATOM 720 N N . THR A 1 86 ? 5.350 2.190 10.190 1.00 69.62 86 THR A N 1
ATOM 721 C CA . THR A 1 86 ? 5.357 1.459 8.908 1.00 69.62 86 THR A CA 1
ATOM 722 C C . THR A 1 86 ? 5.649 -0.025 9.136 1.00 69.62 86 THR A C 1
ATOM 724 O O . THR A 1 86 ? 6.614 -0.335 9.833 1.00 69.62 86 THR A O 1
ATOM 727 N N . PRO A 1 87 ? 4.890 -0.954 8.523 1.00 78.06 87 PRO A N 1
ATOM 728 C CA . PRO A 1 87 ? 5.228 -2.371 8.558 1.00 78.06 87 PRO A CA 1
ATOM 729 C C . PRO A 1 87 ? 6.652 -2.639 8.046 1.00 78.06 87 PRO A C 1
ATOM 731 O O . PRO A 1 87 ? 7.054 -2.150 6.988 1.00 78.06 87 PRO A O 1
ATOM 734 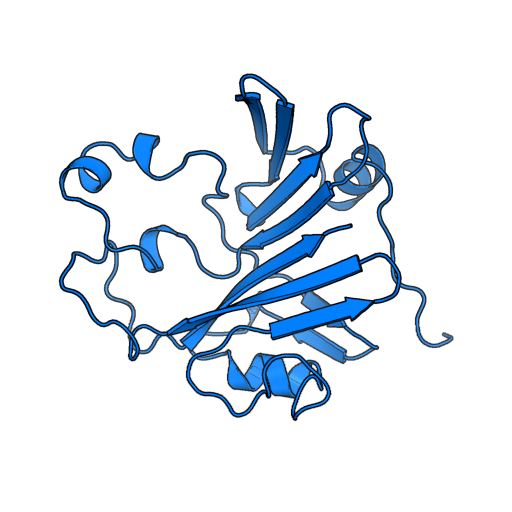N N . THR A 1 88 ? 7.393 -3.466 8.773 1.00 78.75 88 THR A N 1
ATOM 735 C CA . THR A 1 88 ? 8.715 -3.986 8.409 1.00 78.75 88 THR A CA 1
ATOM 736 C C . THR A 1 88 ? 8.642 -5.105 7.362 1.00 78.75 88 THR A C 1
ATOM 738 O O . THR A 1 88 ? 9.620 -5.402 6.673 1.00 78.75 88 THR A O 1
ATOM 741 N N . GLY A 1 89 ? 7.476 -5.739 7.207 1.00 84.81 89 GLY A N 1
ATOM 742 C CA . GLY A 1 89 ? 7.196 -6.706 6.150 1.00 84.81 89 GLY A CA 1
ATOM 743 C C . GLY A 1 89 ? 6.648 -6.069 4.872 1.00 84.81 89 GLY A C 1
ATOM 744 O O . GLY A 1 89 ? 6.121 -4.959 4.864 1.00 84.81 89 GLY A O 1
ATOM 745 N N . GLU A 1 90 ? 6.735 -6.818 3.772 1.00 91.25 90 GLU A N 1
ATOM 746 C CA . GLU A 1 90 ? 6.085 -6.470 2.507 1.00 91.25 90 GLU A CA 1
ATOM 747 C C . GLU A 1 90 ? 4.816 -7.291 2.312 1.00 91.25 90 GLU A C 1
ATOM 749 O O . GLU A 1 90 ? 4.799 -8.507 2.513 1.00 91.25 90 GLU A O 1
ATOM 754 N N . TYR A 1 91 ? 3.776 -6.643 1.806 1.00 93.31 91 TYR A N 1
ATOM 755 C CA . TYR A 1 91 ? 2.586 -7.306 1.328 1.00 93.31 91 TYR A CA 1
ATOM 756 C C . TYR A 1 91 ? 2.901 -8.136 0.080 1.00 93.31 91 TYR A C 1
ATOM 758 O O . TYR A 1 91 ? 3.332 -7.624 -0.956 1.00 93.31 91 TYR A O 1
ATOM 766 N N . LYS A 1 92 ? 2.651 -9.443 0.179 1.00 93.62 92 LYS A N 1
ATOM 767 C CA . LYS A 1 92 ? 2.871 -10.446 -0.879 1.00 93.62 92 LYS A CA 1
ATOM 768 C C . LYS A 1 92 ? 1.591 -11.208 -1.238 1.00 93.62 92 LYS A C 1
ATOM 770 O O . LYS A 1 92 ? 1.645 -12.361 -1.653 1.00 93.62 92 LYS A O 1
ATOM 775 N N . GLY A 1 93 ? 0.431 -10.591 -1.017 1.00 92.62 93 GLY A N 1
ATOM 776 C CA . GLY A 1 93 ? -0.874 -11.208 -1.252 1.00 92.62 93 GLY A CA 1
ATOM 777 C C . GLY A 1 93 ? -1.499 -10.879 -2.611 1.00 92.62 93 GLY A C 1
ATOM 778 O O . GLY A 1 93 ? -0.891 -10.250 -3.480 1.00 92.62 93 GLY A O 1
ATOM 779 N N . LEU A 1 94 ? -2.750 -11.317 -2.771 1.00 94.94 94 LEU A N 1
ATOM 780 C CA . LEU A 1 94 ? -3.578 -11.024 -3.938 1.00 94.94 94 LEU A CA 1
ATOM 781 C C . LEU A 1 94 ? -4.313 -9.696 -3.758 1.00 94.94 94 LEU A C 1
ATOM 783 O O . LEU A 1 94 ? -4.996 -9.501 -2.754 1.00 94.94 94 LEU A O 1
ATOM 787 N N . PHE A 1 95 ? -4.279 -8.843 -4.775 1.00 93.44 95 PHE A N 1
ATOM 788 C CA . PHE A 1 95 ? -5.096 -7.635 -4.828 1.00 93.44 95 PHE A CA 1
ATOM 789 C C . PHE A 1 95 ? -6.092 -7.727 -5.981 1.00 93.44 95 PHE A C 1
ATOM 791 O O . PHE A 1 95 ? -5.710 -8.084 -7.093 1.00 93.44 95 PHE A O 1
ATOM 798 N N . THR A 1 96 ? -7.365 -7.424 -5.717 1.00 92.50 96 THR A N 1
ATOM 799 C CA . THR A 1 96 ? -8.442 -7.495 -6.714 1.00 92.50 96 THR A CA 1
ATOM 800 C C . THR A 1 96 ? -9.169 -6.164 -6.817 1.00 92.50 96 THR A C 1
ATOM 802 O O . THR A 1 96 ? -9.600 -5.620 -5.805 1.00 92.50 96 THR A O 1
ATOM 805 N N . TYR A 1 97 ? -9.359 -5.683 -8.041 1.00 89.31 97 TYR A N 1
ATOM 806 C CA . TYR A 1 97 ? -10.151 -4.501 -8.358 1.00 89.31 97 TYR A CA 1
ATOM 807 C C . TYR A 1 97 ? -11.029 -4.783 -9.578 1.00 89.31 97 TYR A C 1
ATOM 809 O O . TYR A 1 97 ? -10.549 -5.312 -10.576 1.00 89.31 97 TYR A O 1
ATOM 817 N N . ASN A 1 98 ? -12.321 -4.462 -9.493 1.00 88.38 98 ASN A N 1
ATOM 818 C CA . ASN A 1 98 ? -13.298 -4.673 -10.566 1.00 88.38 98 ASN A CA 1
ATOM 819 C C . ASN A 1 98 ? -13.262 -6.077 -11.219 1.00 88.38 98 ASN A C 1
ATOM 821 O O . ASN A 1 98 ? -13.277 -6.210 -12.439 1.00 88.38 98 ASN A O 1
ATOM 825 N N . GLY A 1 99 ? -13.133 -7.134 -10.408 1.00 90.62 99 GLY A N 1
ATOM 826 C CA . GLY A 1 99 ? -13.035 -8.522 -10.888 1.00 90.62 99 GLY A CA 1
ATOM 827 C C . GLY A 1 99 ? -11.681 -8.923 -11.495 1.00 90.62 99 GLY A C 1
ATOM 828 O O . GLY A 1 99 ? -11.522 -10.067 -11.921 1.00 90.62 99 GLY A O 1
ATOM 829 N N . HIS A 1 100 ? -10.696 -8.026 -11.510 1.00 93.94 100 HIS A N 1
ATOM 830 C CA . HIS A 1 100 ? -9.344 -8.280 -11.999 1.00 93.94 100 HIS A CA 1
ATOM 831 C C . HIS A 1 100 ? -8.354 -8.404 -10.842 1.00 93.94 100 HIS A C 1
ATOM 833 O O . HIS A 1 100 ? -8.334 -7.554 -9.954 1.00 93.94 100 HIS A O 1
ATOM 839 N N . THR A 1 101 ? -7.527 -9.451 -10.852 1.00 95.50 101 THR A N 1
ATOM 840 C CA . THR A 1 101 ? -6.650 -9.812 -9.728 1.00 95.50 101 THR A CA 1
ATOM 841 C C . THR A 1 101 ? -5.184 -9.846 -10.142 1.00 95.50 101 THR A C 1
ATOM 843 O O . THR A 1 101 ? -4.838 -10.412 -11.179 1.00 95.50 101 THR A O 1
ATOM 846 N N . VAL A 1 102 ? -4.316 -9.312 -9.284 1.00 96.25 102 VAL A N 1
ATOM 847 C CA . VAL A 1 102 ? -2.854 -9.435 -9.363 1.00 96.25 102 VAL A CA 1
ATOM 848 C C . VAL A 1 102 ? -2.301 -10.120 -8.115 1.00 96.25 102 VAL A C 1
ATOM 850 O O . VAL A 1 102 ? -2.901 -10.047 -7.044 1.00 96.25 102 VAL A O 1
ATOM 853 N N . ASP A 1 103 ? -1.159 -10.791 -8.256 1.00 96.19 103 ASP A N 1
ATOM 854 C CA . ASP A 1 103 ? -0.488 -11.535 -7.184 1.00 96.19 103 ASP A CA 1
ATOM 855 C C . ASP A 1 103 ? 0.885 -10.921 -6.891 1.00 96.19 103 ASP A C 1
ATOM 857 O O . ASP A 1 103 ? 1.859 -11.196 -7.597 1.00 96.19 103 ASP A O 1
ATOM 861 N N . PHE A 1 104 ? 0.969 -10.095 -5.845 1.00 94.50 104 PHE A N 1
ATOM 862 C CA . PHE A 1 104 ? 2.216 -9.428 -5.462 1.00 94.50 104 PHE A CA 1
ATOM 863 C C . PHE A 1 104 ? 3.257 -10.390 -4.875 1.00 94.50 104 PHE A C 1
ATOM 865 O O . PHE A 1 104 ? 4.442 -10.061 -4.840 1.00 94.50 104 PHE A O 1
ATOM 872 N N . GLY A 1 105 ? 2.859 -11.598 -4.463 1.00 94.00 105 GLY A N 1
ATOM 873 C CA . GLY A 1 105 ? 3.786 -12.642 -4.029 1.00 94.00 105 GLY A CA 1
ATOM 874 C C . GLY A 1 105 ? 4.598 -13.250 -5.171 1.00 94.00 105 GLY A C 1
ATOM 875 O O . GLY A 1 105 ? 5.634 -13.866 -4.927 1.00 94.00 105 GLY A O 1
ATOM 876 N N . LYS A 1 106 ? 4.156 -13.054 -6.419 1.00 94.50 106 LYS A N 1
ATOM 877 C CA . LYS A 1 106 ? 4.823 -13.545 -7.637 1.00 94.50 106 LYS A CA 1
ATOM 878 C C . LYS A 1 106 ? 5.449 -12.437 -8.481 1.00 94.50 106 LYS A C 1
ATOM 880 O O . LYS A 1 106 ? 5.927 -12.712 -9.580 1.00 94.50 106 LYS A O 1
ATOM 885 N N . MET A 1 107 ? 5.423 -11.197 -8.000 1.00 91.38 107 MET A N 1
ATOM 886 C CA . MET A 1 107 ? 5.968 -10.048 -8.713 1.00 91.38 107 MET A CA 1
ATOM 887 C C . MET A 1 107 ? 7.364 -9.687 -8.201 1.00 91.38 107 MET A C 1
ATOM 889 O O . MET A 1 107 ? 7.632 -9.696 -7.000 1.00 91.38 107 MET A O 1
ATOM 893 N N . ASP A 1 108 ? 8.243 -9.353 -9.142 1.00 90.50 108 ASP A N 1
ATOM 894 C CA . ASP A 1 108 ? 9.514 -8.676 -8.893 1.00 90.50 108 ASP A CA 1
ATOM 895 C C . ASP A 1 108 ? 9.285 -7.173 -8.650 1.00 90.50 108 ASP A C 1
ATOM 897 O O . ASP A 1 108 ? 8.149 -6.707 -8.627 1.00 90.50 108 ASP A O 1
ATOM 901 N N . TYR A 1 109 ? 10.350 -6.393 -8.458 1.00 90.25 109 TYR A N 1
ATOM 902 C CA . TYR A 1 109 ? 10.242 -4.944 -8.252 1.00 90.25 109 TYR A CA 1
ATOM 903 C C . TYR A 1 109 ? 10.149 -4.124 -9.547 1.00 90.25 109 TYR A C 1
ATOM 905 O O . TYR A 1 109 ? 10.149 -2.901 -9.471 1.00 90.25 109 TYR A O 1
ATOM 913 N N . ASP A 1 110 ? 10.003 -4.758 -10.712 1.00 90.44 110 ASP A N 1
ATOM 914 C CA . ASP A 1 110 ? 9.648 -4.109 -11.983 1.00 90.44 110 ASP A CA 1
ATOM 915 C C . ASP A 1 110 ? 8.258 -4.590 -12.431 1.00 90.44 110 ASP A C 1
ATOM 917 O O . ASP A 1 110 ? 8.072 -5.355 -13.386 1.00 90.44 110 ASP A O 1
ATOM 921 N N . ASN A 1 111 ? 7.253 -4.197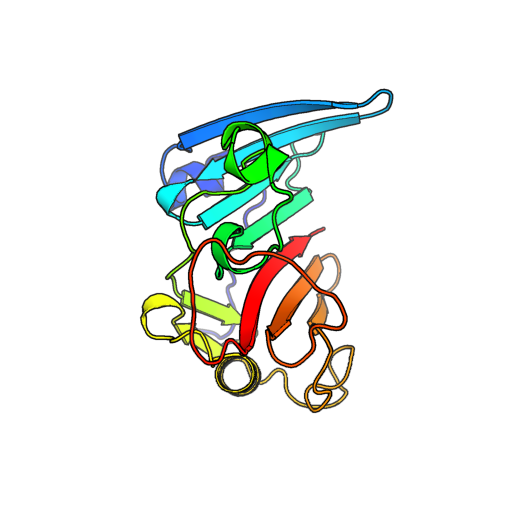 -11.648 1.00 91.81 111 ASN A N 1
ATOM 922 C CA . ASN A 1 111 ? 5.887 -4.701 -11.764 1.00 91.81 111 ASN A CA 1
ATOM 923 C C . ASN A 1 111 ? 4.830 -3.622 -12.004 1.00 91.81 111 ASN A C 1
ATOM 925 O O . ASN A 1 111 ? 3.662 -3.976 -12.157 1.00 91.81 111 ASN A O 1
ATOM 929 N N . TRP A 1 112 ? 5.193 -2.335 -12.059 1.00 91.38 112 TRP A N 1
ATOM 930 C CA . TRP A 1 112 ? 4.211 -1.252 -12.151 1.00 91.38 112 TRP A CA 1
ATOM 931 C C . TRP A 1 112 ? 3.260 -1.454 -13.334 1.00 91.38 112 TRP A C 1
ATOM 933 O O . TRP A 1 112 ? 2.053 -1.598 -13.154 1.00 91.38 112 TRP A O 1
ATOM 943 N N . PHE A 1 113 ? 3.803 -1.561 -14.550 1.00 89.44 113 PHE A N 1
ATOM 944 C CA . PHE A 1 113 ? 2.983 -1.717 -15.753 1.00 89.44 113 PHE A CA 1
ATOM 945 C C . PHE A 1 113 ? 2.225 -3.050 -15.781 1.00 89.44 113 PHE A C 1
ATOM 947 O O . PHE A 1 113 ? 1.052 -3.062 -16.151 1.00 89.44 113 PHE A O 1
ATOM 954 N N . LYS A 1 114 ? 2.844 -4.142 -15.302 1.00 92.50 114 LYS A N 1
ATOM 955 C CA . LYS A 1 114 ? 2.187 -5.454 -15.146 1.00 92.50 114 LYS A CA 1
ATOM 956 C C . LYS A 1 114 ? 0.968 -5.353 -14.219 1.00 92.50 114 LYS A C 1
ATOM 958 O O . LYS A 1 114 ? -0.068 -5.950 -14.494 1.00 92.50 114 LYS A O 1
ATOM 963 N N . THR A 1 115 ? 1.075 -4.572 -13.144 1.00 93.25 115 THR A N 1
ATOM 964 C CA . THR A 1 115 ? -0.015 -4.341 -12.188 1.00 93.25 115 THR A CA 1
ATOM 965 C C . THR A 1 115 ? -1.133 -3.515 -12.822 1.00 93.25 115 THR A C 1
ATOM 967 O O . THR A 1 115 ? -2.291 -3.926 -12.783 1.00 93.25 115 THR A O 1
ATOM 970 N N . ILE A 1 116 ? -0.798 -2.382 -13.452 1.00 91.12 116 ILE A N 1
ATOM 971 C CA . ILE A 1 116 ? -1.776 -1.502 -14.111 1.00 91.12 116 ILE A CA 1
ATOM 972 C C . ILE A 1 116 ? -2.565 -2.251 -15.194 1.00 91.12 116 ILE A C 1
ATOM 974 O O . ILE A 1 116 ? -3.789 -2.122 -15.277 1.00 91.12 116 ILE A O 1
ATOM 978 N N . GLU A 1 117 ? -1.879 -3.051 -16.011 1.00 91.00 117 GLU A N 1
ATOM 979 C CA . GLU A 1 117 ? -2.508 -3.887 -17.034 1.00 91.00 117 GLU A CA 1
ATOM 980 C C . GLU A 1 117 ? -3.340 -5.018 -16.417 1.00 91.00 117 GLU A C 1
ATOM 982 O O . GLU A 1 117 ? -4.479 -5.248 -16.836 1.00 91.00 117 GLU A O 1
ATOM 987 N N . GLY A 1 118 ? -2.793 -5.701 -15.407 1.00 93.25 118 GLY A N 1
ATOM 988 C CA . GLY A 1 118 ? -3.438 -6.819 -14.724 1.00 93.25 118 GLY A CA 1
ATOM 989 C C . GLY A 1 118 ? -4.755 -6.431 -14.059 1.00 93.25 118 GLY A C 1
ATOM 990 O O . GLY A 1 118 ? -5.716 -7.186 -14.147 1.00 93.25 118 GLY A O 1
ATOM 991 N N . LEU A 1 119 ? -4.827 -5.232 -13.476 1.00 93.06 119 LEU A N 1
ATOM 992 C CA . LEU A 1 119 ? -6.032 -4.683 -12.845 1.00 93.06 119 LEU A CA 1
ATOM 993 C C . LEU A 1 119 ? -6.970 -3.955 -13.818 1.00 93.06 119 LEU A C 1
ATOM 995 O O . LEU A 1 119 ? -8.007 -3.449 -13.397 1.00 93.06 119 LEU A O 1
ATOM 999 N N . LYS A 1 120 ? -6.618 -3.880 -15.109 1.00 91.38 120 LYS A N 1
ATOM 1000 C CA . LYS A 1 120 ? -7.366 -3.138 -16.142 1.00 91.38 120 LYS A CA 1
ATOM 1001 C C . LYS A 1 120 ? -7.610 -1.671 -15.794 1.00 91.38 120 LYS A C 1
ATOM 1003 O O . LYS A 1 120 ? -8.609 -1.087 -16.202 1.00 91.38 120 LYS A O 1
ATOM 1008 N N . ILE A 1 121 ? -6.650 -1.050 -15.114 1.00 87.81 121 ILE A N 1
ATOM 1009 C CA . ILE A 1 121 ? -6.721 0.366 -14.743 1.00 87.81 121 ILE A CA 1
ATOM 1010 C C . ILE A 1 121 ? -5.945 1.267 -15.710 1.00 87.81 121 ILE A C 1
ATOM 1012 O O . ILE A 1 121 ? -5.476 2.331 -15.336 1.00 87.81 121 ILE A O 1
ATOM 1016 N N . THR A 1 122 ? -5.762 0.858 -16.966 1.00 85.12 122 THR A N 1
ATOM 1017 C CA . THR A 1 122 ? -5.040 1.609 -18.013 1.00 85.12 122 THR A CA 1
ATOM 1018 C C . THR A 1 122 ? -5.832 2.806 -18.558 1.00 85.12 122 THR A C 1
ATOM 1020 O O . THR A 1 122 ? -7.059 2.784 -18.576 1.00 85.12 122 THR A O 1
ATOM 1023 N N . GLY A 1 123 ? -5.134 3.805 -19.112 1.00 75.25 123 GLY A N 1
ATOM 1024 C CA . GLY A 1 123 ? -5.748 4.931 -19.831 1.00 75.25 123 GLY A CA 1
ATOM 1025 C C . GLY A 1 123 ? -6.213 6.082 -18.934 1.00 75.25 123 GLY A C 1
ATOM 1026 O O . GLY A 1 123 ? -5.920 6.108 -17.738 1.00 75.25 123 GLY A O 1
ATOM 1027 N N . GLY A 1 124 ? -6.908 7.051 -19.540 1.00 73.88 124 GLY A N 1
ATOM 1028 C CA . GLY A 1 124 ? -7.294 8.323 -18.910 1.00 73.88 124 GLY A CA 1
ATOM 1029 C C . GLY A 1 124 ? -8.559 8.288 -18.050 1.00 73.88 124 GLY A C 1
ATOM 1030 O O . GLY A 1 124 ? -8.992 9.331 -17.578 1.00 73.88 124 GLY A O 1
ATOM 1031 N N . SER A 1 125 ? -9.169 7.115 -17.849 1.00 75.31 125 SER A N 1
ATOM 1032 C CA . SER A 1 125 ? -10.300 6.945 -16.918 1.00 75.31 125 SER A CA 1
ATOM 1033 C C . SER A 1 125 ? -9.868 6.911 -15.449 1.00 75.31 125 SER A C 1
ATOM 1035 O O . SER A 1 125 ? -10.716 6.914 -14.565 1.00 75.31 125 SER A O 1
ATOM 1037 N N . PHE A 1 126 ? -8.560 6.868 -15.200 1.00 76.25 126 PHE A N 1
ATOM 1038 C CA . PHE A 1 126 ? -7.943 6.858 -13.881 1.00 76.25 126 PHE A CA 1
ATOM 1039 C C . PHE A 1 126 ? -6.971 8.024 -13.808 1.00 76.25 126 PHE A C 1
ATOM 1041 O O . PHE A 1 126 ? -6.263 8.283 -14.788 1.00 76.25 126 PHE A O 1
ATOM 1048 N N . ASP A 1 127 ? -6.941 8.709 -12.668 1.00 70.94 127 ASP A N 1
ATOM 1049 C CA . ASP A 1 127 ? -6.129 9.906 -12.516 1.00 70.94 127 ASP A CA 1
ATOM 1050 C C . ASP A 1 127 ? -4.805 9.571 -11.823 1.00 70.94 127 ASP A C 1
ATOM 1052 O O . ASP A 1 127 ? -4.794 8.921 -10.781 1.00 70.94 127 ASP A O 1
ATOM 1056 N N . PRO A 1 128 ? -3.673 9.997 -12.367 1.00 72.81 128 PRO A N 1
ATOM 1057 C CA . PRO A 1 128 ? -3.495 10.448 -13.738 1.00 72.81 128 PRO A CA 1
ATOM 1058 C C . PRO A 1 128 ? -3.315 9.291 -14.733 1.00 72.81 128 PRO A C 1
ATOM 1060 O O . PRO A 1 128 ? -3.154 8.147 -14.303 1.00 72.81 128 PRO A O 1
ATOM 1063 N N . PRO A 1 129 ? -3.356 9.549 -16.059 1.00 62.16 129 PRO A N 1
ATOM 1064 C CA . PRO A 1 129 ? -3.334 8.515 -17.094 1.00 62.16 129 PRO A CA 1
ATOM 1065 C C . PRO A 1 129 ? -2.152 7.538 -16.972 1.00 62.16 129 PRO A C 1
ATOM 1067 O O . PRO A 1 129 ? -1.024 7.912 -16.653 1.00 62.16 129 PRO A O 1
ATOM 1070 N N . GLY A 1 130 ? -2.421 6.252 -17.213 1.00 53.66 130 GLY A N 1
ATOM 1071 C CA . GLY A 1 130 ? -1.526 5.129 -16.868 1.00 53.66 130 GLY A CA 1
ATOM 1072 C C . GLY A 1 130 ? -0.268 4.923 -17.644 1.00 53.66 130 GLY A C 1
ATOM 1073 O O . GLY A 1 130 ? 0.555 4.075 -17.311 1.00 53.66 130 GLY A O 1
ATOM 1074 N N . ASP A 1 131 ? -0.192 5.681 -18.701 1.00 57.91 131 ASP A N 1
ATOM 1075 C CA . ASP A 1 131 ? 0.908 5.844 -19.605 1.00 57.91 131 ASP A CA 1
ATOM 1076 C C . ASP A 1 131 ? 1.919 6.877 -19.089 1.00 57.91 131 ASP A C 1
ATOM 1078 O O . ASP A 1 131 ? 3.036 6.931 -19.607 1.00 57.91 131 ASP A O 1
ATOM 1082 N N . SER A 1 132 ? 1.600 7.642 -18.035 1.00 59.81 132 SER A N 1
ATOM 1083 C CA . SER A 1 132 ? 2.575 8.541 -17.423 1.00 59.81 132 SER A CA 1
ATOM 1084 C C . SER A 1 132 ? 3.661 7.767 -16.677 1.00 59.81 132 SER A C 1
ATOM 1086 O O . SER A 1 132 ? 3.407 6.932 -15.801 1.00 59.81 132 SER A O 1
ATOM 1088 N N . LYS A 1 133 ?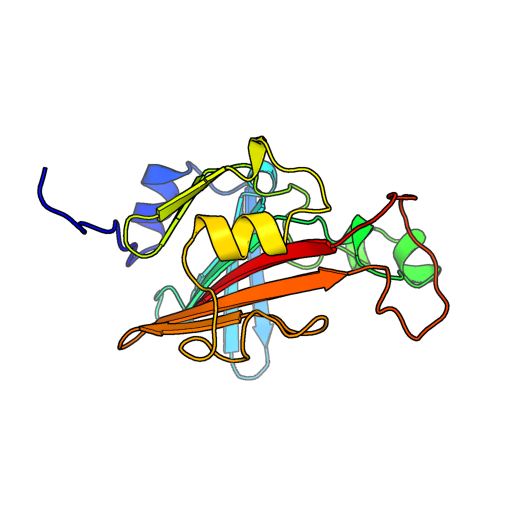 4.918 8.055 -17.028 1.00 58.16 133 LYS A N 1
ATOM 1089 C CA . LYS A 1 133 ? 6.096 7.393 -16.458 1.00 58.16 133 LYS A CA 1
ATOM 1090 C C . LYS A 1 133 ? 6.341 7.745 -14.994 1.00 58.16 133 LYS A C 1
ATOM 1092 O O . LYS A 1 133 ? 7.057 6.998 -14.346 1.00 58.16 133 LYS A O 1
ATOM 1097 N N . GLU A 1 134 ? 5.739 8.808 -14.475 1.00 63.50 134 GLU A N 1
ATOM 1098 C CA . GLU A 1 134 ? 6.126 9.381 -13.180 1.00 63.50 134 GLU A CA 1
ATOM 1099 C C . GLU A 1 134 ? 5.047 9.294 -12.108 1.00 63.50 134 GLU A C 1
ATOM 1101 O O . GLU A 1 134 ? 5.288 9.664 -10.962 1.00 63.50 134 GLU A O 1
ATOM 1106 N N . TRP A 1 135 ? 3.852 8.825 -12.459 1.00 73.88 135 TRP A N 1
ATOM 1107 C CA . TRP A 1 135 ? 2.688 9.070 -11.625 1.00 73.88 135 TRP A CA 1
ATOM 1108 C C . TRP A 1 135 ? 2.103 7.811 -10.978 1.00 73.88 135 TRP A C 1
ATOM 1110 O O . TRP A 1 135 ? 2.096 6.727 -11.565 1.00 73.88 135 TRP A O 1
ATOM 1120 N N . SER A 1 136 ? 1.617 7.998 -9.748 1.00 84.62 136 SER A N 1
ATOM 1121 C CA . SER A 1 136 ? 0.755 7.086 -8.983 1.00 84.62 136 SER A CA 1
ATOM 1122 C C . SER A 1 136 ? -0.624 6.940 -9.639 1.00 84.62 136 SER A C 1
ATOM 1124 O O . SER A 1 136 ? -0.869 7.555 -10.669 1.00 84.62 136 SER A O 1
ATOM 1126 N N . ARG A 1 137 ? -1.532 6.137 -9.070 1.00 86.50 137 ARG A N 1
ATOM 1127 C CA . ARG A 1 137 ? -2.945 6.059 -9.481 1.00 86.50 137 ARG A CA 1
ATOM 1128 C C . ARG A 1 137 ? -3.884 6.445 -8.367 1.00 86.50 137 ARG A C 1
ATOM 1130 O O . ARG A 1 137 ? -3.685 6.004 -7.248 1.00 86.50 137 ARG A O 1
ATOM 1137 N N . LEU A 1 138 ? -4.937 7.161 -8.719 1.00 87.75 138 LEU A N 1
ATOM 1138 C CA . LEU A 1 138 ? -6.072 7.498 -7.884 1.00 87.75 138 LEU A CA 1
ATOM 1139 C C . LEU A 1 138 ? -7.339 6.968 -8.556 1.00 87.75 138 LEU A C 1
ATOM 1141 O O . LEU A 1 138 ? -7.600 7.207 -9.740 1.00 87.75 138 LEU A O 1
ATOM 1145 N N . ILE A 1 139 ? -8.112 6.216 -7.785 1.00 87.75 139 ILE A N 1
ATOM 1146 C CA . ILE A 1 139 ? -9.401 5.657 -8.176 1.00 87.75 139 ILE A CA 1
ATOM 1147 C C . ILE A 1 139 ? -10.436 6.180 -7.186 1.00 87.75 139 ILE A C 1
ATOM 1149 O O . ILE A 1 139 ? -10.276 6.000 -5.980 1.00 87.75 139 ILE A O 1
ATOM 1153 N N . TYR A 1 140 ? -11.491 6.809 -7.695 1.00 85.81 140 TYR A N 1
ATOM 1154 C CA . TYR A 1 140 ? -12.574 7.359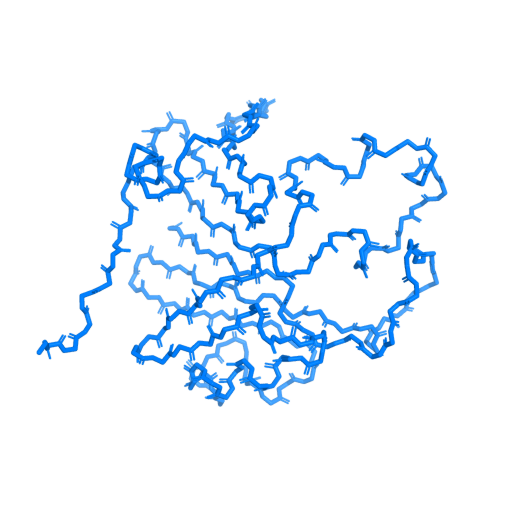 -6.885 1.00 85.81 140 TYR A CA 1
ATOM 1155 C C . TYR A 1 140 ? -13.821 6.484 -7.017 1.00 85.81 140 TYR A C 1
ATOM 1157 O O . TYR A 1 140 ? -14.378 6.354 -8.106 1.00 85.81 140 TYR A O 1
ATOM 1165 N N . GLU A 1 141 ? -14.278 5.914 -5.905 1.00 81.75 141 GLU A N 1
ATOM 1166 C CA . GLU A 1 141 ? -15.418 4.999 -5.839 1.00 81.75 141 GLU A CA 1
ATOM 1167 C C . GLU A 1 141 ? -16.402 5.452 -4.763 1.00 81.75 141 GLU A C 1
ATOM 1169 O O . GLU A 1 141 ? -16.214 5.139 -3.597 1.00 81.75 141 GLU A O 1
ATOM 1174 N N . LYS A 1 142 ? -17.471 6.170 -5.133 1.00 80.94 142 LYS A N 1
ATOM 1175 C CA . LYS A 1 142 ? -18.511 6.731 -4.233 1.00 80.94 142 LYS A CA 1
ATOM 1176 C C . LYS A 1 142 ? -17.978 7.412 -2.957 1.00 80.94 142 LYS A C 1
ATOM 1178 O O . LYS A 1 142 ? -17.922 8.633 -2.923 1.00 80.94 142 LYS A O 1
ATOM 1183 N N . ASN A 1 143 ? -17.646 6.627 -1.931 1.00 81.62 143 ASN A N 1
ATOM 1184 C CA . ASN A 1 143 ? -17.171 7.062 -0.615 1.00 81.62 143 ASN A CA 1
ATOM 1185 C C . ASN A 1 143 ? -15.737 6.587 -0.315 1.00 81.62 143 ASN A C 1
ATOM 1187 O O . ASN A 1 143 ? -15.337 6.585 0.836 1.00 81.62 143 ASN A O 1
ATOM 1191 N N . LEU A 1 144 ? -15.004 6.106 -1.318 1.00 86.00 144 LEU A N 1
ATOM 1192 C CA . LEU A 1 144 ? -13.668 5.547 -1.178 1.00 86.00 144 LEU A CA 1
ATOM 1193 C C . LEU A 1 144 ? -12.724 6.160 -2.206 1.00 86.00 144 LEU A C 1
ATOM 1195 O O . LEU A 1 144 ? -13.090 6.383 -3.363 1.00 86.00 144 LEU A O 1
ATOM 1199 N N . THR A 1 145 ? -11.482 6.360 -1.788 1.00 89.12 145 THR A N 1
ATOM 1200 C CA . THR A 1 145 ? -10.352 6.649 -2.669 1.00 89.12 145 THR A CA 1
ATOM 1201 C C . THR A 1 145 ? -9.346 5.512 -2.562 1.00 89.12 145 THR A C 1
ATOM 1203 O O . THR A 1 145 ? -8.934 5.153 -1.460 1.00 89.12 145 THR A O 1
ATOM 1206 N N . VAL A 1 146 ? -8.941 4.946 -3.699 1.00 90.75 146 VAL A N 1
ATOM 1207 C CA . VAL A 1 146 ? -7.829 3.992 -3.777 1.00 90.75 146 VAL A CA 1
ATOM 1208 C C . VAL A 1 146 ? -6.646 4.683 -4.432 1.00 90.75 146 VAL A C 1
ATOM 1210 O O . VAL A 1 146 ? -6.692 5.010 -5.617 1.00 90.75 146 VAL A O 1
ATOM 1213 N N . GLU A 1 147 ? -5.581 4.883 -3.667 1.00 90.75 147 GLU A N 1
ATOM 1214 C CA . GLU A 1 147 ? -4.313 5.404 -4.156 1.00 90.75 147 GLU A CA 1
ATOM 1215 C C . GLU A 1 147 ? -3.304 4.260 -4.318 1.00 90.75 147 GLU A C 1
ATOM 1217 O O . GLU A 1 147 ? -2.955 3.594 -3.347 1.00 90.75 147 GLU A O 1
ATOM 1222 N N . MET A 1 148 ? -2.806 4.029 -5.533 1.00 91.94 148 MET A N 1
ATOM 1223 C CA . MET A 1 148 ? -1.670 3.140 -5.790 1.00 91.94 148 MET A CA 1
ATOM 1224 C C . MET A 1 148 ? -0.431 3.982 -6.043 1.00 91.94 148 MET A C 1
ATOM 1226 O O . MET A 1 148 ? -0.284 4.572 -7.116 1.00 91.94 148 MET A O 1
ATOM 1230 N N . GLN A 1 149 ? 0.478 4.039 -5.078 1.00 88.81 149 GLN A N 1
ATOM 1231 C CA . GLN A 1 149 ? 1.675 4.854 -5.223 1.00 88.81 149 GLN A CA 1
ATOM 1232 C C . GLN A 1 149 ? 2.715 4.147 -6.076 1.00 88.81 149 GLN A C 1
ATOM 1234 O O . GLN A 1 149 ? 3.096 3.010 -5.787 1.00 88.81 149 GLN A O 1
ATOM 1239 N N . ARG A 1 150 ? 3.202 4.826 -7.115 1.00 88.44 150 ARG A N 1
ATOM 1240 C CA . ARG A 1 150 ? 4.324 4.334 -7.912 1.00 88.44 150 ARG A CA 1
ATOM 1241 C C . ARG A 1 150 ? 5.629 4.651 -7.210 1.00 88.44 150 ARG A C 1
ATOM 1243 O O . ARG A 1 150 ? 5.808 5.735 -6.663 1.00 88.44 150 ARG A O 1
ATOM 1250 N N . TYR A 1 151 ? 6.577 3.736 -7.315 1.00 85.69 151 TYR A N 1
ATOM 1251 C CA . TYR A 1 151 ? 7.963 4.027 -7.019 1.00 85.69 151 TYR A CA 1
ATOM 1252 C C . TYR A 1 151 ? 8.869 3.573 -8.155 1.00 85.69 151 TYR A C 1
ATOM 1254 O O . TYR A 1 151 ? 8.770 2.431 -8.601 1.00 85.69 151 TYR A O 1
ATOM 1262 N N . SER A 1 152 ? 9.754 4.466 -8.603 1.00 84.75 152 SER A N 1
ATOM 1263 C CA . SER A 1 152 ? 10.809 4.149 -9.562 1.00 84.75 152 SER A CA 1
ATOM 1264 C C . SER A 1 152 ? 12.148 4.721 -9.109 1.00 84.75 152 SER A C 1
ATOM 1266 O O . SER A 1 152 ? 12.230 5.895 -8.743 1.00 84.75 152 SER A O 1
ATOM 1268 N N . ASN A 1 153 ? 13.205 3.906 -9.143 1.00 79.75 153 ASN A N 1
ATOM 1269 C CA . ASN A 1 153 ? 14.556 4.383 -8.852 1.00 79.75 153 ASN A CA 1
ATOM 1270 C C . ASN A 1 153 ? 15.209 5.134 -10.029 1.00 79.75 153 ASN A C 1
ATOM 1272 O O . ASN A 1 153 ? 16.175 5.857 -9.799 1.00 79.75 153 ASN A O 1
ATOM 1276 N N . GLU A 1 154 ? 14.655 5.048 -11.243 1.00 76.88 154 GLU A N 1
ATOM 1277 C CA . GLU A 1 154 ? 15.124 5.799 -12.421 1.00 76.88 154 GLU A CA 1
ATOM 1278 C C . GLU A 1 154 ? 14.688 7.274 -12.416 1.00 76.88 154 GLU A C 1
ATOM 1280 O O . GLU A 1 154 ? 15.311 8.108 -13.067 1.00 76.88 154 GLU A O 1
ATOM 1285 N N . LEU A 1 155 ? 13.632 7.615 -11.670 1.00 66.81 155 LEU A N 1
ATOM 1286 C CA . LEU A 1 155 ? 13.074 8.974 -11.594 1.00 66.81 155 LEU A CA 1
ATOM 1287 C C . LEU A 1 155 ? 13.672 9.815 -10.456 1.00 66.81 155 LEU A C 1
ATOM 1289 O O . LEU A 1 155 ? 13.173 10.894 -10.139 1.00 66.81 155 LEU A O 1
ATOM 1293 N N . ARG A 1 156 ? 14.714 9.312 -9.789 1.00 62.81 156 ARG A N 1
ATOM 1294 C CA . ARG A 1 156 ? 15.309 9.967 -8.620 1.00 62.81 156 ARG A CA 1
ATOM 1295 C C . ARG A 1 156 ? 16.128 11.192 -9.049 1.00 62.81 156 ARG A C 1
ATOM 1297 O O . ARG A 1 156 ? 17.055 11.068 -9.844 1.00 62.81 156 ARG A O 1
ATOM 1304 N N . SER A 1 157 ? 15.826 12.362 -8.480 1.00 52.88 157 SER A N 1
ATOM 1305 C CA . SER A 1 157 ? 16.509 13.633 -8.782 1.00 52.88 157 SER A CA 1
ATOM 1306 C C . SER A 1 157 ? 17.622 14.030 -7.798 1.00 52.88 157 SER A C 1
ATOM 1308 O O . SER A 1 157 ? 18.345 14.985 -8.073 1.00 52.88 157 SER A O 1
ATOM 1310 N N . GLU A 1 158 ? 17.799 13.335 -6.667 1.00 54.03 158 GLU A N 1
ATOM 1311 C CA . GLU A 1 158 ? 18.736 13.743 -5.602 1.00 54.03 158 GLU A CA 1
ATOM 1312 C C . GLU A 1 158 ? 19.697 12.629 -5.142 1.00 54.03 158 GLU A C 1
ATOM 1314 O O . GLU A 1 158 ? 19.453 11.438 -5.345 1.00 54.03 158 GLU A O 1
ATOM 1319 N N . LYS A 1 159 ? 20.829 13.033 -4.540 1.00 52.62 159 LYS A N 1
ATOM 1320 C CA . LYS A 1 159 ? 21.898 12.159 -4.019 1.00 52.62 159 LYS A CA 1
ATOM 1321 C C . LYS A 1 159 ? 21.570 11.661 -2.603 1.00 52.62 159 LYS A C 1
ATOM 1323 O O . LYS A 1 159 ? 21.420 12.483 -1.706 1.00 52.62 159 LYS A O 1
ATOM 1328 N N . GLY A 1 160 ? 21.635 10.348 -2.369 1.00 52.59 160 GLY A N 1
ATOM 1329 C CA . GLY A 1 160 ? 21.550 9.757 -1.026 1.00 52.59 160 GLY A CA 1
ATOM 1330 C C . GLY A 1 160 ? 21.817 8.249 -1.008 1.00 52.59 160 GLY A C 1
ATOM 1331 O O . GLY A 1 160 ? 22.082 7.659 -2.054 1.00 52.59 160 GLY A O 1
ATOM 1332 N N . TYR A 1 161 ? 21.789 7.646 0.184 1.00 50.53 161 TYR A N 1
ATOM 1333 C CA . TYR A 1 161 ? 22.221 6.263 0.435 1.00 50.53 161 TYR A CA 1
ATOM 1334 C C . TYR A 1 161 ? 21.050 5.278 0.381 1.00 50.53 161 TYR A C 1
ATOM 1336 O O . TYR A 1 161 ? 20.024 5.510 1.010 1.00 50.53 161 TYR A O 1
ATOM 1344 N N . THR A 1 162 ? 21.200 4.164 -0.333 1.00 55.81 162 THR A N 1
ATOM 1345 C CA . THR A 1 162 ? 20.255 3.037 -0.290 1.00 55.81 162 THR A CA 1
ATOM 1346 C C . THR A 1 162 ? 20.716 2.010 0.737 1.00 55.81 162 THR A C 1
ATOM 1348 O O . THR A 1 162 ? 21.896 1.669 0.762 1.00 55.81 162 THR A O 1
ATOM 1351 N N . VAL A 1 163 ? 19.797 1.496 1.562 1.00 54.19 163 VAL A N 1
ATOM 1352 C CA . VAL A 1 163 ? 20.108 0.417 2.523 1.00 54.19 163 VAL A CA 1
ATOM 1353 C C . VAL A 1 163 ? 20.447 -0.886 1.788 1.00 54.19 163 VAL A C 1
ATOM 1355 O O . VAL A 1 163 ? 21.304 -1.644 2.231 1.00 54.19 163 VAL A O 1
ATOM 1358 N N . GLU A 1 164 ? 19.820 -1.111 0.631 1.00 62.44 164 GLU A N 1
ATOM 1359 C CA . GLU A 1 164 ? 20.062 -2.254 -0.251 1.00 62.44 164 GLU A CA 1
ATOM 1360 C C . GLU A 1 164 ? 20.216 -1.783 -1.705 1.00 62.44 164 GLU A C 1
ATOM 1362 O O . GLU A 1 164 ? 19.438 -0.951 -2.182 1.00 62.44 164 GLU A O 1
ATOM 1367 N N . GLU A 1 165 ? 21.200 -2.327 -2.430 1.00 60.56 165 GLU A N 1
ATOM 1368 C CA . GLU A 1 165 ? 21.254 -2.201 -3.888 1.00 60.56 165 GLU A CA 1
ATOM 1369 C C . GLU A 1 165 ? 20.211 -3.131 -4.503 1.00 60.56 165 GLU A C 1
ATOM 1371 O O . GLU A 1 165 ? 20.403 -4.338 -4.650 1.00 60.56 165 GLU A O 1
ATOM 1376 N N . LEU A 1 166 ? 19.078 -2.548 -4.863 1.00 66.50 166 LEU A N 1
ATOM 1377 C CA . LEU A 1 166 ? 18.108 -3.191 -5.729 1.00 66.50 166 LEU A CA 1
ATOM 1378 C C . LEU A 1 166 ? 18.451 -2.821 -7.169 1.00 66.50 166 LEU A C 1
ATOM 1380 O O . LEU A 1 166 ? 18.896 -1.702 -7.418 1.00 66.50 166 LEU A O 1
ATOM 1384 N N . GLY A 1 167 ? 18.267 -3.761 -8.100 1.00 74.38 167 GLY A N 1
ATOM 1385 C CA . GLY A 1 167 ? 18.431 -3.513 -9.534 1.00 74.38 167 GLY A CA 1
ATOM 1386 C C . GLY A 1 167 ? 17.431 -2.474 -10.060 1.00 74.38 167 GLY A C 1
ATOM 1387 O O . GLY A 1 167 ? 17.195 -1.430 -9.459 1.00 74.38 167 GLY A O 1
ATOM 1388 N N . VAL A 1 168 ? 16.795 -2.733 -11.198 1.00 79.56 168 VAL A N 1
ATOM 1389 C CA . VAL A 1 168 ? 15.707 -1.852 -11.649 1.00 79.56 168 VAL A CA 1
ATOM 1390 C C . VAL A 1 168 ? 14.538 -1.962 -10.667 1.00 79.56 168 VAL A C 1
ATOM 1392 O O . VAL A 1 168 ? 14.070 -3.064 -10.378 1.00 79.56 168 VAL A O 1
ATOM 1395 N N . VAL A 1 169 ? 14.079 -0.822 -10.147 1.00 85.69 169 VAL A N 1
ATOM 1396 C CA . VAL A 1 169 ? 12.880 -0.738 -9.312 1.00 85.69 169 VAL A CA 1
ATOM 1397 C C . VAL A 1 169 ? 11.896 0.183 -10.009 1.00 85.69 169 VAL A C 1
ATOM 1399 O O . VAL A 1 169 ? 12.174 1.360 -10.203 1.00 85.69 169 VAL A O 1
ATOM 1402 N N . ASN A 1 170 ? 10.741 -0.364 -10.356 1.00 87.81 170 ASN A N 1
ATOM 1403 C CA . ASN A 1 170 ? 9.592 0.305 -10.938 1.00 87.81 170 ASN A CA 1
ATOM 1404 C C . ASN A 1 170 ? 8.323 -0.474 -10.536 1.00 87.81 170 ASN A C 1
ATOM 1406 O O . ASN A 1 170 ? 7.819 -1.328 -11.267 1.00 87.81 170 ASN A O 1
ATOM 1410 N N . THR A 1 171 ? 7.825 -0.217 -9.331 1.00 90.50 171 THR A N 1
ATOM 1411 C CA . THR A 1 171 ? 6.807 -1.041 -8.658 1.00 90.50 171 THR A CA 1
ATOM 1412 C C . THR A 1 171 ? 5.687 -0.191 -8.082 1.00 90.50 171 THR A C 1
ATOM 1414 O O . THR A 1 171 ? 5.816 1.025 -7.917 1.00 90.50 171 THR A O 1
ATOM 1417 N N . VAL A 1 172 ? 4.587 -0.846 -7.720 1.00 92.06 172 VAL A N 1
ATOM 1418 C CA . VAL A 1 172 ? 3.671 -0.292 -6.723 1.00 92.06 172 VAL A CA 1
ATOM 1419 C C . VAL A 1 172 ? 4.385 -0.299 -5.370 1.00 92.06 172 VAL A C 1
ATOM 1421 O O . VAL A 1 172 ? 4.841 -1.348 -4.916 1.00 92.06 172 VAL A O 1
ATOM 1424 N N . LYS A 1 173 ? 4.523 0.873 -4.750 1.00 88.88 173 LYS A N 1
ATOM 1425 C CA . LYS A 1 173 ? 5.065 1.041 -3.397 1.00 88.88 173 LYS A CA 1
ATOM 1426 C C . LYS A 1 173 ? 4.045 0.612 -2.358 1.00 88.88 173 LYS A C 1
ATOM 1428 O O . LYS A 1 173 ? 4.331 -0.222 -1.506 1.00 88.88 173 LYS A O 1
ATOM 1433 N N . MET A 1 174 ? 2.859 1.197 -2.447 1.00 91.31 174 MET A N 1
ATOM 1434 C CA . MET A 1 174 ? 1.764 0.959 -1.522 1.00 91.31 174 MET A CA 1
ATOM 1435 C C . MET A 1 174 ? 0.425 1.151 -2.223 1.00 91.31 174 MET A C 1
ATOM 1437 O O . MET A 1 174 ? 0.342 1.858 -3.229 1.00 91.31 174 MET A O 1
ATOM 1441 N N . ILE A 1 175 ? -0.607 0.512 -1.684 1.00 93.44 175 ILE A N 1
ATOM 1442 C CA . ILE A 1 175 ? -2.004 0.729 -2.042 1.00 93.44 175 ILE A CA 1
ATOM 1443 C C . ILE A 1 175 ? -2.685 1.189 -0.767 1.00 93.44 175 ILE A C 1
ATOM 1445 O O . ILE A 1 175 ? -2.726 0.442 0.209 1.00 93.44 175 ILE A O 1
ATOM 1449 N N . GLN A 1 176 ? -3.208 2.404 -0.787 1.00 92.25 176 GLN A N 1
ATOM 1450 C CA . GLN A 1 176 ? -3.978 2.968 0.303 1.00 92.25 176 GLN A CA 1
ATOM 1451 C C . GLN A 1 176 ? -5.442 3.053 -0.116 1.00 92.25 176 GLN A C 1
ATOM 1453 O O . GLN A 1 176 ? -5.764 3.594 -1.170 1.00 92.25 176 GLN A O 1
ATOM 1458 N N . ILE A 1 177 ? -6.325 2.507 0.711 1.00 91.88 177 ILE A N 1
ATOM 1459 C CA . ILE A 1 177 ? -7.776 2.574 0.545 1.00 91.88 177 ILE A CA 1
ATOM 1460 C C . ILE A 1 177 ? -8.299 3.440 1.683 1.00 91.88 177 ILE A C 1
ATOM 1462 O O . ILE A 1 177 ? -8.155 3.049 2.837 1.00 91.88 177 ILE A O 1
ATOM 1466 N N . SER A 1 178 ? -8.886 4.592 1.372 1.00 89.69 178 SER A N 1
ATOM 1467 C CA . SER A 1 178 ? -9.350 5.566 2.369 1.00 89.69 178 SER A CA 1
ATOM 1468 C C . SER A 1 178 ? -10.815 5.942 2.152 1.00 89.69 178 SER A C 1
ATOM 1470 O O . SER A 1 178 ? -11.252 5.999 1.001 1.00 89.69 178 SER A O 1
ATOM 1472 N N . ASN A 1 179 ? -11.540 6.215 3.241 1.00 79.50 179 ASN A N 1
ATOM 1473 C CA . ASN A 1 179 ? -12.886 6.815 3.240 1.00 79.50 179 ASN A CA 1
ATOM 1474 C C . ASN A 1 179 ? -12.839 8.351 3.199 1.00 79.50 179 ASN A C 1
ATOM 1476 O O . ASN A 1 179 ? -11.892 8.927 3.783 1.00 79.50 179 ASN A O 1
#

InterPro domains:
  IPR056640 Domain of unknown function DUF7738 [PF24880] (10-106)

Radius of gyration: 17.01 Å; chains: 1; bounding box: 46×35×40 Å